Protein AF-A0A956EWP4-F1 (afdb_monomer)

Foldseek 3Di:
DAFAQPDDPTPVVPLVVLLVVLLVCVVVPPQEDADAADCFDDPVRDGRPHDDDHGPVSQVSSPVSDDGHHYYHPDYDDD

pLDDT: mean 88.95, std 13.77, range [37.31, 98.75]

Nearest PDB structures (foldseek):
  8j12-assembly1_A  TM=4.952E-01  e=8.944E+00  Sulfoacidibacillus thermotolerans

Mean predicted aligned error: 4.77 Å

Sequence (79 aa):
MHDAPNWPGGTQAFAPKLKAVVTLAEAVGFSSLSVMDHFFQIPANGQPEDPMLEAYTTLGFLAAATSRIQLGTVVTSVT

Secondary structure (DSSP, 8-state):
-PPSSSSTTTGGGHHHHHHHHHHHHHHTT-SEEEE---SS--TTTS-TTS----HHHHHHHHHTT-SSSEEEESS----

Radius of gyration: 13.39 Å; Cα contacts (8 Å, |Δi|>4): 91; chains: 1; bounding box: 36×21×34 Å

Solvent-accessible surface area (backbone atoms only — not comparable to full-atom values): 4943 Å² total; per-residue (Å²): 134,81,74,45,54,93,49,93,70,39,65,80,42,44,65,64,46,54,48,51,51,54,43,48,41,43,72,77,62,43,67,62,53,68,45,65,55,58,97,48,37,55,78,94,79,40,54,53,86,44,58,72,70,58,42,69,65,48,50,54,58,50,51,78,62,54,89,76,51,41,74,50,57,78,53,74,86,82,133

Structure (mmCIF, N/CA/C/O backbone):
data_AF-A0A956EWP4-F1
#
_entry.id   AF-A0A956EWP4-F1
#
loop_
_atom_site.group_PDB
_atom_site.id
_atom_site.type_symbol
_atom_site.label_atom_id
_atom_site.label_alt_id
_atom_site.label_comp_id
_atom_site.label_asym_id
_atom_site.label_entity_id
_atom_site.label_seq_id
_atom_site.pdbx_PDB_ins_code
_atom_site.Cartn_x
_atom_site.Cartn_y
_atom_site.Cartn_z
_atom_site.occupancy
_atom_site.B_iso_or_equiv
_atom_site.auth_seq_id
_atom_site.auth_comp_id
_atom_site.auth_asym_id
_atom_site.auth_atom_id
_atom_site.pdbx_PDB_model_num
ATOM 1 N N . MET A 1 1 ? 8.023 6.278 -23.488 1.00 37.31 1 MET A N 1
ATOM 2 C CA . MET A 1 1 ? 7.042 6.738 -22.485 1.00 37.31 1 MET A CA 1
ATOM 3 C C . MET A 1 1 ? 6.199 5.516 -22.181 1.00 37.31 1 MET A C 1
ATOM 5 O O . MET A 1 1 ? 5.278 5.240 -22.929 1.00 37.31 1 MET A O 1
ATOM 9 N N . HIS A 1 2 ? 6.665 4.681 -21.250 1.00 43.47 2 HIS A N 1
ATOM 10 C CA . HIS A 1 2 ? 5.997 3.424 -20.915 1.00 43.47 2 HIS A CA 1
ATOM 11 C C . HIS A 1 2 ? 4.749 3.764 -20.106 1.00 43.47 2 HIS A C 1
ATOM 13 O O . HIS A 1 2 ? 4.820 4.557 -19.163 1.00 43.47 2 HIS A O 1
ATOM 19 N N . ASP A 1 3 ? 3.606 3.268 -20.566 1.00 42.47 3 ASP A N 1
ATOM 20 C CA . ASP A 1 3 ? 2.315 3.549 -19.964 1.00 42.47 3 ASP A CA 1
ATOM 21 C C . ASP A 1 3 ? 2.308 3.123 -18.488 1.00 42.47 3 ASP A C 1
ATOM 23 O O . ASP A 1 3 ? 2.947 2.154 -18.084 1.00 42.47 3 ASP A O 1
ATOM 27 N N . ALA A 1 4 ? 1.607 3.914 -17.679 1.00 48.38 4 ALA A N 1
ATOM 28 C CA . ALA A 1 4 ? 1.385 3.736 -16.247 1.00 48.38 4 ALA A CA 1
ATOM 29 C C . ALA A 1 4 ? 0.901 2.318 -15.880 1.00 48.38 4 ALA A C 1
ATOM 31 O O . ALA A 1 4 ? 0.507 1.566 -16.775 1.00 48.38 4 ALA A O 1
ATOM 32 N N . PRO A 1 5 ? 0.850 1.946 -14.582 1.00 59.03 5 PRO A N 1
ATOM 33 C CA . PRO A 1 5 ? 0.521 0.580 -14.212 1.00 59.03 5 PRO A CA 1
ATOM 34 C C . PRO A 1 5 ? -0.832 0.186 -14.828 1.00 59.03 5 PRO A C 1
ATOM 36 O O . PRO A 1 5 ? -1.733 1.006 -14.996 1.00 59.03 5 PRO A O 1
ATOM 39 N N . ASN A 1 6 ? -0.921 -1.070 -15.238 1.00 65.75 6 ASN A N 1
ATOM 40 C CA . ASN A 1 6 ? -1.835 -1.680 -16.212 1.00 65.75 6 ASN A CA 1
ATOM 41 C C . ASN A 1 6 ? -3.355 -1.662 -15.901 1.00 65.75 6 ASN A C 1
ATOM 43 O O . ASN A 1 6 ? -4.075 -2.590 -16.275 1.00 65.75 6 ASN A O 1
ATOM 47 N N . TRP A 1 7 ? -3.899 -0.610 -15.277 1.00 70.75 7 TRP A N 1
ATOM 48 C CA . TRP A 1 7 ? -5.345 -0.437 -15.153 1.00 70.75 7 TRP A CA 1
ATOM 49 C C . TRP A 1 7 ? -5.935 0.271 -16.390 1.00 70.75 7 TRP A C 1
ATOM 51 O O . TRP A 1 7 ? -5.490 1.369 -16.735 1.00 70.75 7 TRP A O 1
ATOM 61 N N . PRO A 1 8 ? -7.017 -0.259 -17.001 1.00 77.25 8 PRO A N 1
ATOM 62 C CA . PRO A 1 8 ? -7.914 0.526 -17.856 1.00 77.25 8 PRO A CA 1
ATOM 63 C C . PRO A 1 8 ? -8.178 1.952 -17.323 1.00 77.25 8 PRO A C 1
ATOM 65 O O . PRO A 1 8 ? -8.745 2.131 -16.237 1.00 77.25 8 PRO A O 1
ATOM 68 N N . GLY A 1 9 ? -7.770 2.965 -18.094 1.00 79.38 9 GLY A N 1
ATOM 69 C CA . GLY A 1 9 ? -7.854 4.388 -17.730 1.00 79.38 9 GLY A CA 1
ATOM 70 C C . GLY A 1 9 ? -6.525 5.049 -17.329 1.00 79.38 9 GLY A C 1
ATOM 71 O O . GLY A 1 9 ? -6.520 6.249 -17.059 1.00 79.38 9 GLY A O 1
ATOM 72 N N . GLY A 1 10 ? -5.412 4.306 -17.312 1.00 82.94 10 GLY A N 1
ATOM 73 C CA . GLY A 1 10 ? -4.065 4.843 -17.079 1.00 82.94 10 GLY A CA 1
ATOM 74 C C . GLY A 1 10 ? -3.887 5.491 -15.699 1.00 82.94 10 GLY A C 1
ATOM 75 O O . GLY A 1 10 ? -4.676 5.256 -14.782 1.00 82.94 10 GLY A O 1
ATOM 76 N N . THR A 1 11 ? -2.866 6.346 -15.545 1.00 83.31 11 THR A N 1
ATOM 77 C CA . THR A 1 11 ? -2.498 6.981 -14.258 1.00 83.31 11 THR A CA 1
ATOM 78 C C . THR A 1 11 ? -3.669 7.675 -13.569 1.00 83.31 11 THR A C 1
ATOM 80 O O . THR A 1 11 ? -3.837 7.562 -12.358 1.00 83.31 11 THR A O 1
ATOM 83 N N . GLN A 1 12 ? -4.508 8.382 -14.331 1.00 86.44 12 GLN A N 1
ATOM 84 C CA . GLN A 1 12 ? -5.616 9.172 -13.781 1.00 86.44 12 GLN A CA 1
ATOM 85 C C . GLN A 1 12 ? -6.657 8.300 -13.069 1.00 86.44 12 GLN A C 1
ATOM 87 O O . GLN A 1 12 ? -7.349 8.766 -12.165 1.00 86.44 12 GLN A O 1
ATOM 92 N N . ALA A 1 13 ? -6.749 7.022 -13.440 1.00 87.81 13 ALA A N 1
ATOM 93 C CA . ALA A 1 13 ? -7.669 6.094 -12.812 1.00 87.81 13 ALA A CA 1
ATOM 94 C C . ALA A 1 13 ? -7.170 5.559 -11.456 1.00 87.81 13 ALA A C 1
ATOM 96 O O . ALA A 1 13 ? -7.984 5.027 -10.705 1.00 87.81 13 ALA A O 1
ATOM 97 N N . PHE A 1 14 ? -5.883 5.699 -11.109 1.00 87.94 14 PHE A N 1
ATOM 98 C CA . PHE A 1 14 ? -5.317 5.079 -9.902 1.00 87.94 14 PHE A CA 1
ATOM 99 C C . PHE A 1 14 ? -5.888 5.644 -8.611 1.00 87.94 14 PHE A C 1
ATOM 101 O O . PHE A 1 14 ? -6.449 4.8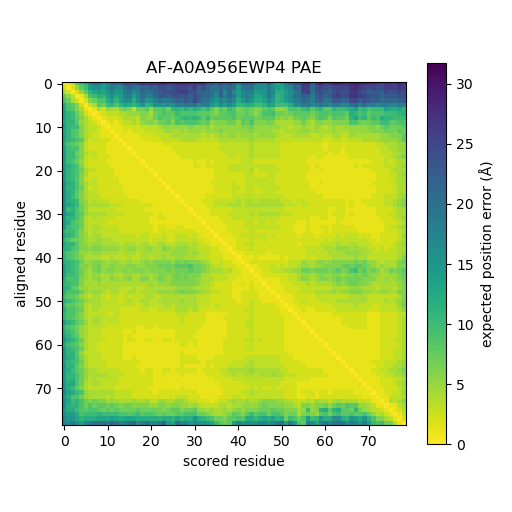92 -7.820 1.00 87.94 14 PHE A O 1
ATOM 108 N N . ALA A 1 15 ? -5.788 6.956 -8.400 1.00 92.12 15 ALA A N 1
ATOM 109 C CA . ALA A 1 15 ? -6.255 7.590 -7.169 1.00 92.12 15 ALA A CA 1
ATOM 110 C C . ALA A 1 15 ? -7.733 7.276 -6.838 1.00 92.12 15 ALA A C 1
ATOM 112 O O . ALA A 1 15 ? -7.998 6.797 -5.730 1.00 92.12 15 ALA A O 1
ATOM 113 N N . PRO A 1 16 ? -8.710 7.460 -7.757 1.00 94.62 16 PRO A N 1
ATOM 114 C CA . PRO A 1 16 ? -10.103 7.137 -7.449 1.00 94.62 16 PRO A CA 1
ATOM 115 C C . PRO A 1 16 ? -10.323 5.639 -7.199 1.00 94.62 16 PRO A C 1
ATOM 117 O O . PRO A 1 16 ? -11.151 5.281 -6.363 1.00 94.62 16 PRO A O 1
ATOM 120 N N . LYS A 1 17 ? -9.570 4.755 -7.866 1.00 93.75 17 LYS A N 1
ATOM 121 C CA . LYS A 1 17 ? -9.695 3.304 -7.675 1.00 93.75 17 LYS A CA 1
ATOM 122 C C . LYS A 1 17 ? -9.084 2.822 -6.372 1.00 93.75 17 LYS A C 1
ATOM 124 O O . LYS A 1 17 ? -9.731 2.052 -5.675 1.00 93.75 17 LYS A O 1
ATOM 129 N N . LEU A 1 18 ? -7.903 3.312 -6.005 1.00 94.81 18 LEU A N 1
ATOM 130 C CA . LEU A 1 18 ? -7.288 3.040 -4.705 1.00 94.81 18 LEU A CA 1
ATOM 131 C C . LEU A 1 18 ? -8.215 3.467 -3.568 1.00 94.81 18 LEU A C 1
ATOM 133 O O . LEU A 1 18 ? -8.457 2.684 -2.651 1.00 94.81 18 LEU A O 1
ATOM 137 N N . LYS A 1 19 ? -8.807 4.665 -3.681 1.00 97.88 19 LYS A N 1
ATOM 138 C CA . LYS A 1 19 ? -9.813 5.140 -2.730 1.00 97.88 19 LYS A CA 1
ATOM 139 C C . LYS A 1 19 ? -11.008 4.187 -2.662 1.00 97.88 19 LYS A C 1
ATOM 141 O O . LYS A 1 19 ? -11.379 3.777 -1.571 1.00 97.88 19 LYS A O 1
ATOM 146 N N . ALA A 1 20 ? -11.577 3.804 -3.806 1.00 97.88 20 ALA A N 1
ATOM 147 C CA . ALA A 1 20 ? -12.720 2.894 -3.843 1.00 97.88 20 ALA A CA 1
ATOM 148 C C . ALA A 1 20 ? -12.404 1.525 -3.213 1.00 97.88 20 ALA A C 1
ATOM 150 O O . ALA A 1 20 ? -13.212 1.009 -2.443 1.00 97.88 20 ALA A O 1
ATOM 151 N N . VAL A 1 21 ? -11.224 0.962 -3.499 1.00 97.31 21 VAL A N 1
ATOM 152 C CA . VAL A 1 21 ? -10.771 -0.321 -2.943 1.00 97.31 21 VAL A CA 1
ATOM 153 C C . VAL A 1 21 ? -10.640 -0.243 -1.424 1.00 97.31 21 VAL A C 1
ATOM 155 O O . VAL A 1 21 ? -11.220 -1.079 -0.734 1.00 97.31 21 VAL A O 1
ATOM 158 N N . VAL A 1 22 ? -9.937 0.759 -0.885 1.00 98.50 22 VAL A N 1
ATOM 159 C CA . VAL A 1 22 ? -9.702 0.843 0.568 1.00 98.50 22 VAL A CA 1
ATOM 160 C C . VAL A 1 22 ? -10.986 1.147 1.342 1.00 98.50 22 VAL A C 1
ATOM 162 O O . VAL A 1 22 ? -11.231 0.535 2.381 1.00 98.50 22 VAL A O 1
ATOM 165 N N . THR A 1 23 ? -11.860 2.015 0.816 1.00 98.69 23 THR A N 1
ATOM 166 C CA . THR A 1 23 ? -13.141 2.312 1.471 1.00 98.69 23 THR A CA 1
ATOM 167 C C . THR A 1 23 ? -14.070 1.107 1.445 1.00 98.69 23 THR A C 1
ATOM 169 O O . THR A 1 23 ? -14.777 0.861 2.419 1.00 98.69 23 THR A O 1
ATOM 172 N N . LEU A 1 24 ? -14.064 0.338 0.349 1.00 98.75 24 LEU A N 1
ATOM 173 C CA . LEU A 1 24 ? -14.842 -0.893 0.259 1.00 98.75 24 LEU A CA 1
ATOM 174 C C . LEU A 1 24 ? -14.307 -1.942 1.234 1.00 98.75 24 LEU A C 1
ATOM 176 O O . LEU A 1 24 ? -15.101 -2.538 1.953 1.00 98.75 24 LEU A O 1
ATOM 180 N N . ALA A 1 25 ? -12.986 -2.133 1.291 1.00 98.69 25 ALA A N 1
ATOM 181 C CA . ALA A 1 25 ? -12.353 -3.070 2.213 1.00 98.69 25 ALA A CA 1
ATOM 182 C C . ALA A 1 25 ? -12.728 -2.762 3.675 1.00 98.69 25 ALA A C 1
ATOM 184 O O . ALA A 1 25 ? -13.163 -3.656 4.400 1.00 98.69 25 ALA A O 1
ATOM 185 N N . GLU A 1 26 ? -12.657 -1.492 4.088 1.00 98.69 26 GLU A N 1
ATOM 186 C CA . GLU A 1 26 ? -13.102 -1.070 5.422 1.00 98.69 26 GLU A CA 1
ATOM 187 C C . GLU A 1 26 ? -14.610 -1.292 5.630 1.00 98.69 26 GLU A C 1
ATOM 189 O O . GLU A 1 26 ? -15.026 -1.767 6.690 1.00 98.69 26 GLU A O 1
ATOM 194 N N . ALA A 1 27 ? -15.442 -0.972 4.633 1.00 98.69 27 ALA A N 1
ATOM 195 C CA . ALA A 1 27 ? -16.895 -1.098 4.734 1.00 98.69 27 ALA A CA 1
ATOM 196 C C . ALA A 1 27 ? -17.361 -2.554 4.893 1.00 98.69 27 ALA A C 1
ATOM 198 O O . ALA A 1 27 ? -18.315 -2.806 5.626 1.00 98.69 27 ALA A O 1
ATOM 199 N N . VAL A 1 28 ? -16.687 -3.506 4.240 1.00 98.62 28 VAL A N 1
ATOM 200 C CA . VAL A 1 28 ? -17.013 -4.941 4.336 1.00 98.62 28 VAL A CA 1
ATOM 201 C C . VAL A 1 28 ? -16.297 -5.650 5.491 1.00 98.62 28 VAL A C 1
ATOM 203 O O . VAL A 1 28 ? -16.453 -6.857 5.657 1.00 98.62 28 VAL A O 1
ATOM 206 N N . GLY A 1 29 ? -15.550 -4.910 6.316 1.00 98.44 29 GLY A N 1
ATOM 207 C CA . GLY A 1 29 ? -15.008 -5.406 7.579 1.00 98.44 29 GLY A CA 1
ATOM 208 C C . GLY A 1 29 ? -13.627 -6.056 7.499 1.00 98.44 29 GLY A C 1
ATOM 209 O O . GLY A 1 29 ? -13.268 -6.788 8.421 1.00 98.44 29 GLY A O 1
ATOM 210 N N . PHE A 1 30 ? -12.832 -5.796 6.452 1.00 98.69 30 PHE A N 1
ATOM 211 C CA . PHE A 1 30 ? -11.414 -6.169 6.490 1.00 98.69 30 PHE A CA 1
ATOM 212 C C . PHE A 1 30 ? -10.712 -5.428 7.633 1.00 98.69 30 PHE A C 1
ATOM 214 O O . PHE A 1 30 ? -10.876 -4.220 7.805 1.00 98.69 30 PHE A O 1
ATOM 221 N N . SER A 1 31 ? -9.912 -6.156 8.411 1.00 98.38 31 SER A N 1
ATOM 222 C CA . SER A 1 31 ? -9.160 -5.594 9.537 1.00 98.38 31 SER A CA 1
ATOM 223 C C . SER A 1 31 ? -7.904 -4.846 9.096 1.00 98.38 31 SER A C 1
ATOM 225 O O . SER A 1 31 ? -7.471 -3.920 9.779 1.00 98.38 31 SER A O 1
ATOM 227 N N . SER A 1 32 ? -7.317 -5.234 7.962 1.00 98.19 32 SER A N 1
ATOM 228 C CA . SER A 1 32 ? -6.093 -4.634 7.439 1.00 98.19 32 SER A CA 1
ATOM 229 C C . SER A 1 32 ? -6.019 -4.659 5.912 1.00 98.19 32 SER A C 1
ATOM 231 O O . SER A 1 32 ? -6.641 -5.493 5.251 1.00 98.19 32 SER A O 1
ATOM 233 N N . LEU A 1 33 ? -5.230 -3.736 5.363 1.00 98.31 33 LEU A N 1
ATOM 234 C CA . LEU A 1 33 ? -4.820 -3.689 3.964 1.00 98.31 33 LEU A CA 1
ATOM 235 C C . LEU A 1 33 ? -3.337 -3.323 3.898 1.00 98.31 33 LEU A C 1
ATOM 237 O O . LEU A 1 33 ? -2.884 -2.392 4.565 1.00 98.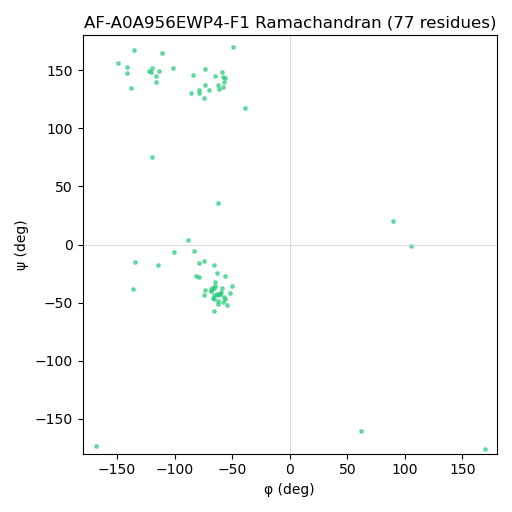31 33 LEU A O 1
ATOM 241 N N . SER A 1 34 ? -2.587 -4.040 3.065 1.00 97.31 34 SER A N 1
ATOM 242 C CA . SER A 1 34 ? -1.158 -3.796 2.879 1.00 97.31 34 SER A CA 1
ATOM 243 C C . SER A 1 34 ? -0.811 -3.464 1.432 1.00 97.31 34 SER A C 1
ATOM 245 O O . SER A 1 34 ? -1.446 -3.967 0.505 1.00 97.31 34 SER A O 1
ATOM 247 N N . VAL A 1 35 ? 0.220 -2.639 1.246 1.00 95.19 35 VAL A N 1
ATOM 248 C CA . VAL A 1 35 ? 0.830 -2.341 -0.060 1.00 95.19 35 VAL A CA 1
ATOM 249 C C . VAL A 1 35 ? 2.238 -2.939 -0.156 1.00 95.19 35 VAL A C 1
ATOM 251 O O . VAL A 1 35 ? 2.828 -3.350 0.846 1.00 95.19 35 VAL A O 1
ATOM 254 N N . MET A 1 36 ? 2.775 -3.018 -1.372 1.00 92.75 36 MET A N 1
ATOM 255 C CA . MET A 1 36 ? 4.164 -3.422 -1.608 1.00 92.75 36 MET A CA 1
ATOM 256 C C . MET A 1 36 ? 5.097 -2.217 -1.454 1.00 92.75 36 MET A C 1
ATOM 258 O O . MET A 1 36 ? 4.719 -1.111 -1.826 1.00 92.75 36 MET A O 1
ATOM 262 N 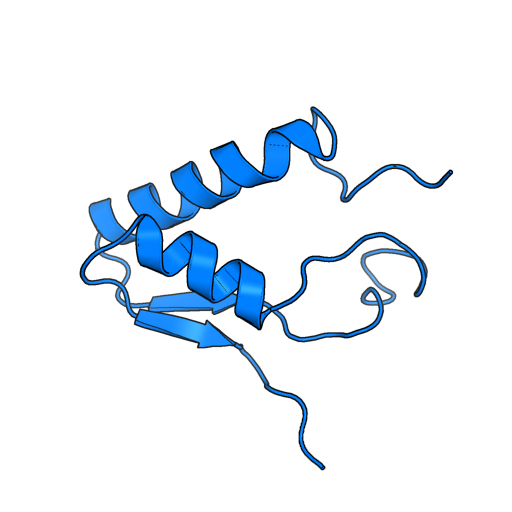N . ASP A 1 37 ? 6.311 -2.448 -0.954 1.00 92.62 37 ASP A N 1
ATOM 263 C CA . ASP A 1 37 ? 7.377 -1.443 -0.832 1.00 92.62 37 ASP A CA 1
ATOM 264 C C . ASP A 1 37 ? 8.597 -1.886 -1.644 1.00 92.62 37 ASP A C 1
ATOM 266 O O . ASP A 1 37 ? 9.553 -2.450 -1.120 1.00 92.62 37 ASP A O 1
ATOM 270 N N . HIS A 1 38 ? 8.506 -1.749 -2.964 1.00 90.38 38 HIS A N 1
ATOM 271 C CA . HIS A 1 38 ? 9.627 -2.011 -3.862 1.00 90.38 38 HIS A CA 1
ATOM 272 C C . HIS A 1 38 ? 9.999 -0.699 -4.550 1.00 90.38 38 HIS A C 1
ATOM 274 O O . HIS A 1 38 ? 9.123 0.097 -4.872 1.00 90.38 38 HIS A O 1
ATOM 280 N N . PHE A 1 39 ? 11.287 -0.480 -4.812 1.00 88.50 39 PHE A N 1
ATOM 281 C CA . PHE A 1 39 ? 11.732 0.649 -5.639 1.00 88.50 39 PHE A CA 1
ATOM 282 C C . PHE A 1 39 ? 11.617 0.363 -7.140 1.00 88.50 39 PHE A C 1
ATOM 284 O O . PHE A 1 39 ? 11.436 1.285 -7.928 1.00 88.50 39 PHE A O 1
ATOM 291 N N . PHE A 1 40 ? 11.702 -0.912 -7.525 1.00 90.69 40 PHE A N 1
ATOM 292 C CA . PHE A 1 40 ? 11.634 -1.376 -8.909 1.00 90.69 40 PHE A CA 1
ATOM 293 C C . PHE A 1 40 ? 10.498 -2.371 -9.079 1.00 90.69 40 PHE A C 1
ATOM 295 O O . PHE A 1 40 ? 10.176 -3.110 -8.144 1.00 90.69 40 PHE A O 1
ATOM 302 N N . GLN A 1 41 ? 9.903 -2.401 -10.269 1.00 90.50 41 GLN A N 1
ATOM 303 C CA . GLN A 1 41 ? 8.817 -3.331 -10.546 1.00 90.50 41 GLN A CA 1
ATOM 304 C C . GLN A 1 41 ? 9.264 -4.786 -10.352 1.00 90.50 41 GLN A C 1
ATOM 306 O O . GLN A 1 41 ? 10.416 -5.160 -10.591 1.00 90.50 41 GLN A O 1
ATOM 311 N N . ILE A 1 42 ? 8.321 -5.623 -9.931 1.00 88.31 42 ILE A N 1
ATOM 312 C CA . ILE A 1 42 ? 8.534 -7.055 -9.771 1.00 88.31 42 ILE A CA 1
ATOM 313 C C . ILE A 1 42 ? 8.680 -7.677 -11.170 1.00 88.31 42 ILE A C 1
ATOM 315 O O . ILE A 1 42 ? 7.820 -7.433 -12.016 1.00 88.31 42 ILE A O 1
ATOM 319 N N . PRO A 1 43 ? 9.689 -8.533 -11.428 1.00 87.25 43 PRO A N 1
ATOM 320 C CA . PRO A 1 43 ? 9.929 -9.090 -12.764 1.00 87.25 43 PRO A CA 1
ATOM 321 C C . PRO A 1 43 ? 8.735 -9.832 -13.389 1.00 87.25 43 PRO A C 1
ATOM 323 O O . PRO A 1 43 ? 8.614 -9.901 -14.608 1.00 87.25 43 PRO A O 1
ATOM 326 N N . ALA A 1 44 ? 7.837 -10.386 -12.568 1.00 87.44 44 ALA A N 1
ATOM 327 C CA . ALA A 1 44 ? 6.604 -11.032 -13.028 1.00 87.44 44 ALA A CA 1
ATOM 328 C C . ALA A 1 44 ? 5.516 -10.039 -13.494 1.00 87.44 44 ALA A C 1
ATOM 330 O O . ALA A 1 44 ? 4.546 -10.444 -14.132 1.00 87.44 44 ALA A O 1
ATOM 331 N N . ASN A 1 45 ? 5.664 -8.754 -13.168 1.00 83.62 45 ASN A N 1
ATOM 332 C CA . ASN A 1 45 ? 4.677 -7.697 -13.367 1.00 83.62 45 ASN A CA 1
ATOM 333 C C . ASN A 1 45 ? 5.125 -6.628 -14.378 1.00 83.62 45 ASN A C 1
ATOM 335 O O . ASN A 1 45 ? 4.267 -5.899 -14.873 1.00 83.62 45 ASN A O 1
ATOM 339 N N . GLY A 1 46 ? 6.421 -6.529 -14.691 1.00 88.25 46 GLY A N 1
ATOM 340 C CA . GLY A 1 46 ? 6.955 -5.550 -15.640 1.00 88.25 46 GLY A CA 1
ATOM 341 C C . GLY A 1 46 ? 8.483 -5.462 -15.636 1.00 88.25 46 GLY A C 1
ATOM 342 O O . GLY A 1 46 ? 9.163 -6.227 -14.948 1.00 88.25 46 GLY A O 1
ATOM 343 N N . GLN A 1 47 ? 9.017 -4.530 -16.425 1.00 92.12 47 GLN A N 1
ATOM 344 C CA . GLN A 1 47 ? 10.431 -4.150 -16.399 1.00 92.12 47 GLN A CA 1
ATOM 345 C C . GLN A 1 47 ? 10.745 -3.324 -15.144 1.00 92.12 47 GLN A C 1
ATOM 347 O O . GLN A 1 47 ? 9.858 -2.620 -14.669 1.00 92.12 47 GLN A O 1
ATOM 352 N N . PRO A 1 48 ? 11.981 -3.353 -14.611 1.00 92.12 48 PRO A N 1
ATOM 353 C CA . PRO A 1 48 ? 12.349 -2.630 -13.387 1.00 92.12 48 PRO A CA 1
ATOM 354 C C . PRO A 1 48 ? 11.948 -1.146 -13.365 1.00 92.12 48 PRO A C 1
ATOM 356 O O . PRO A 1 48 ? 11.579 -0.632 -12.310 1.00 92.12 48 PRO A O 1
ATOM 359 N N . GLU A 1 49 ? 12.011 -0.480 -14.518 1.00 91.12 49 GLU A N 1
ATOM 360 C CA . GLU A 1 49 ? 11.662 0.926 -14.738 1.00 91.12 49 GLU A CA 1
ATOM 361 C C . GLU A 1 49 ? 10.164 1.199 -14.963 1.00 91.12 49 GLU A C 1
ATOM 363 O O . GLU A 1 49 ? 9.769 2.365 -15.072 1.00 91.12 49 GLU A O 1
ATOM 368 N N . ASP A 1 50 ? 9.328 0.160 -15.047 1.00 88.12 50 ASP A N 1
ATOM 369 C CA . ASP A 1 50 ? 7.890 0.337 -15.218 1.00 88.12 50 ASP A CA 1
ATOM 370 C C . ASP A 1 50 ? 7.274 1.019 -13.981 1.00 88.12 50 ASP A C 1
ATOM 372 O O . ASP A 1 50 ? 7.685 0.761 -12.843 1.00 88.12 50 ASP A O 1
ATOM 376 N N . PRO A 1 51 ? 6.249 1.873 -14.163 1.00 85.75 51 PRO A N 1
ATOM 377 C CA . PRO A 1 51 ? 5.674 2.645 -13.069 1.00 85.75 51 PRO A CA 1
ATOM 378 C C . PRO A 1 51 ? 5.140 1.787 -11.915 1.00 85.75 51 PRO A C 1
ATOM 380 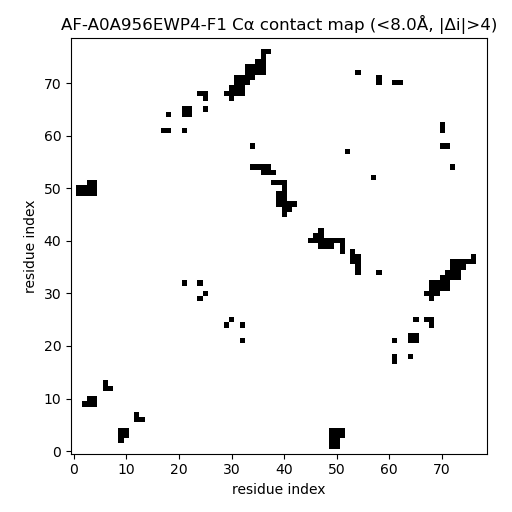O O . PRO A 1 51 ? 4.396 0.823 -12.108 1.00 85.75 51 PRO A O 1
ATOM 383 N N . MET A 1 52 ? 5.449 2.210 -10.691 1.00 87.31 52 MET A N 1
ATOM 384 C CA . MET A 1 52 ? 4.975 1.594 -9.456 1.00 87.31 52 MET A CA 1
ATOM 385 C C . MET A 1 52 ? 4.656 2.669 -8.415 1.00 87.31 52 MET A C 1
ATOM 387 O O . MET A 1 52 ? 5.189 3.778 -8.458 1.00 87.31 52 MET A O 1
ATOM 391 N N . LEU A 1 53 ? 3.736 2.354 -7.506 1.00 90.12 53 LEU A N 1
ATOM 392 C CA . LEU A 1 53 ? 3.360 3.247 -6.417 1.00 90.12 53 LEU A CA 1
ATOM 393 C C . LEU A 1 53 ? 4.456 3.285 -5.351 1.00 90.12 53 LEU A C 1
ATOM 395 O O . LEU A 1 53 ? 4.964 2.241 -4.955 1.00 90.12 53 LEU A O 1
ATOM 399 N N . GLU A 1 54 ? 4.757 4.479 -4.846 1.00 93.06 54 GLU A N 1
ATOM 400 C CA . GLU A 1 54 ? 5.609 4.644 -3.669 1.00 93.06 54 GLU A CA 1
ATOM 401 C C . GLU A 1 54 ? 4.778 4.349 -2.407 1.00 93.06 54 GLU A C 1
ATOM 403 O O . GLU A 1 54 ? 3.647 4.831 -2.258 1.00 93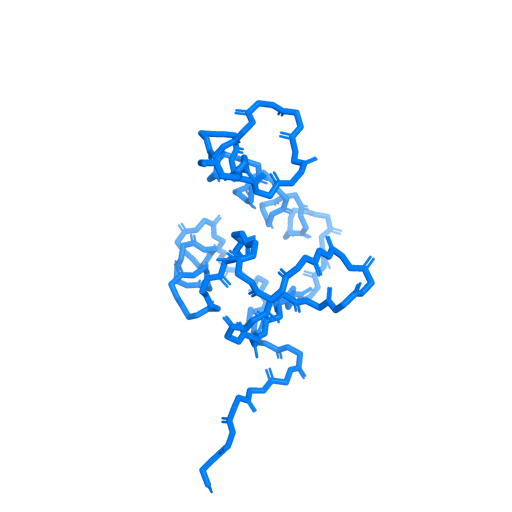.06 54 GLU A O 1
ATOM 408 N N . ALA A 1 55 ? 5.303 3.498 -1.526 1.00 94.94 55 ALA A N 1
ATOM 409 C CA . ALA A 1 55 ? 4.525 2.877 -0.463 1.00 94.94 55 A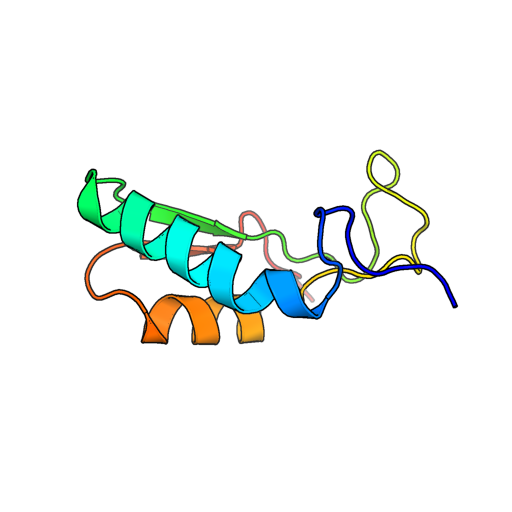LA A CA 1
ATOM 410 C C . ALA A 1 55 ? 4.009 3.880 0.576 1.00 94.94 55 ALA A C 1
ATOM 412 O O . ALA A 1 55 ? 2.823 3.851 0.916 1.00 94.94 55 ALA A O 1
ATOM 413 N N . TYR A 1 56 ? 4.852 4.785 1.074 1.00 95.44 56 TYR A N 1
ATOM 414 C CA . TYR A 1 56 ? 4.488 5.646 2.201 1.00 95.44 56 TYR A CA 1
ATOM 415 C C . TYR A 1 56 ? 3.506 6.751 1.809 1.00 95.44 56 TYR A C 1
ATOM 417 O O . TYR A 1 56 ? 2.549 7.024 2.539 1.00 95.44 56 TYR A O 1
ATOM 425 N N . THR A 1 57 ? 3.678 7.347 0.633 1.00 95.88 57 THR A N 1
ATOM 426 C CA . THR A 1 57 ? 2.719 8.306 0.069 1.00 95.88 57 THR A CA 1
ATOM 427 C C . THR A 1 57 ? 1.391 7.634 -0.258 1.00 95.88 57 THR A C 1
ATOM 429 O O . THR A 1 57 ? 0.333 8.209 0.015 1.00 95.88 57 THR A O 1
ATOM 432 N N . THR A 1 58 ? 1.420 6.391 -0.746 1.00 96.19 58 THR A N 1
ATOM 433 C CA . THR A 1 58 ? 0.202 5.598 -0.951 1.00 96.19 58 THR A CA 1
ATOM 434 C C . THR A 1 58 ? -0.511 5.350 0.373 1.00 96.19 58 THR A C 1
ATOM 436 O O . THR A 1 58 ? -1.703 5.628 0.474 1.00 96.19 58 THR A O 1
ATOM 439 N N . LEU A 1 59 ? 0.195 4.905 1.415 1.00 97.75 59 LEU A N 1
ATOM 440 C CA . LEU A 1 59 ? -0.395 4.688 2.739 1.00 97.75 59 LEU A CA 1
ATOM 441 C C . LEU A 1 59 ? -0.996 5.971 3.324 1.00 97.75 59 LEU A C 1
ATOM 443 O O . LEU A 1 59 ? -2.105 5.923 3.853 1.00 97.75 59 LEU A O 1
ATOM 447 N N . GLY A 1 60 ? -0.328 7.117 3.170 1.00 98.25 60 GLY A N 1
ATOM 448 C CA . GLY A 1 60 ? -0.876 8.417 3.568 1.00 98.25 60 GLY A CA 1
ATOM 449 C C . GLY A 1 60 ? -2.169 8.772 2.824 1.00 98.25 60 GLY A C 1
ATOM 450 O O . GLY A 1 60 ? -3.139 9.216 3.441 1.00 98.25 60 GLY A O 1
ATOM 451 N N . PHE A 1 61 ? -2.223 8.518 1.513 1.00 98.19 61 PHE A N 1
ATOM 452 C CA . PHE A 1 61 ? -3.433 8.714 0.710 1.00 98.19 61 PHE A CA 1
ATOM 453 C C . PHE A 1 61 ? -4.583 7.795 1.152 1.00 98.19 61 PHE A C 1
ATOM 455 O O . PHE A 1 61 ? -5.720 8.253 1.277 1.00 98.19 61 PHE A O 1
ATOM 462 N N . LEU A 1 62 ? -4.300 6.515 1.414 1.00 98.50 62 LEU A N 1
ATOM 463 C CA . LEU A 1 62 ? -5.299 5.554 1.887 1.00 98.50 62 LEU A CA 1
ATOM 464 C C . LEU A 1 62 ? -5.813 5.925 3.283 1.00 98.50 62 LEU A C 1
ATOM 466 O O . LEU A 1 62 ? -7.023 5.925 3.496 1.00 98.50 62 LEU A 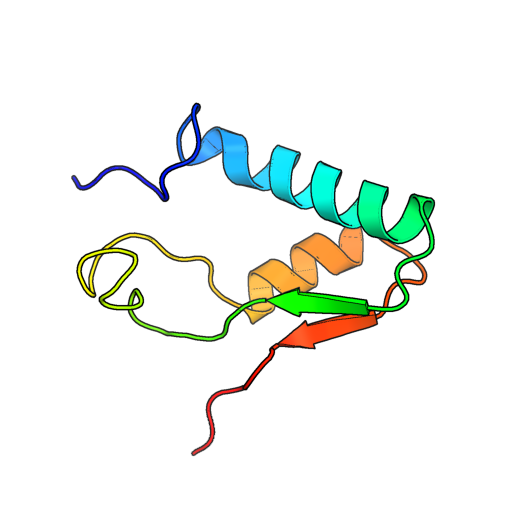O 1
ATOM 470 N N . ALA A 1 63 ? -4.921 6.321 4.194 1.00 98.56 63 ALA A N 1
ATOM 471 C CA . ALA A 1 63 ? -5.273 6.726 5.552 1.00 98.56 63 ALA A CA 1
ATOM 472 C C . ALA A 1 63 ? -6.245 7.912 5.568 1.00 98.56 63 ALA A C 1
ATOM 474 O O . ALA A 1 63 ? -7.180 7.925 6.360 1.00 98.56 63 ALA A O 1
ATOM 475 N N . ALA A 1 64 ? -6.088 8.871 4.650 1.00 98.56 64 ALA A N 1
ATOM 476 C CA . ALA A 1 64 ? -7.013 9.996 4.514 1.00 98.56 64 ALA A CA 1
ATOM 477 C C . ALA A 1 64 ? -8.433 9.586 4.065 1.00 98.56 64 ALA A C 1
ATOM 479 O O . ALA A 1 64 ? -9.371 10.372 4.198 1.00 98.56 64 ALA A O 1
ATOM 480 N N . ALA A 1 65 ? -8.605 8.382 3.508 1.00 98.50 65 ALA A N 1
ATOM 481 C CA . ALA A 1 65 ? -9.883 7.868 3.023 1.00 98.50 65 ALA A CA 1
ATOM 482 C C . ALA A 1 65 ? -10.578 6.895 3.992 1.00 98.50 65 ALA A C 1
ATOM 484 O O . ALA A 1 65 ? -11.712 6.498 3.721 1.00 98.50 65 ALA A O 1
ATOM 485 N N . THR A 1 66 ? -9.931 6.507 5.091 1.00 98.62 66 THR A N 1
ATOM 486 C CA . THR A 1 66 ? -10.408 5.461 6.010 1.00 98.62 66 THR A CA 1
ATOM 487 C C . THR A 1 66 ? -10.275 5.871 7.472 1.00 98.62 66 THR A C 1
ATOM 489 O O . THR A 1 66 ? -9.623 6.860 7.789 1.00 98.62 66 THR A O 1
ATOM 492 N N . SER A 1 67 ? -10.906 5.124 8.380 1.00 98.44 67 SER A N 1
ATOM 493 C CA . SER A 1 67 ? -10.993 5.506 9.800 1.00 98.44 67 SER A CA 1
ATOM 494 C C . SER A 1 67 ? -10.699 4.386 10.801 1.00 98.44 67 SER A C 1
ATOM 496 O O . SER A 1 67 ? -10.500 4.668 11.982 1.00 98.44 67 SER A O 1
ATOM 498 N N . ARG A 1 68 ? -10.700 3.122 10.366 1.00 98.38 68 ARG A N 1
ATOM 499 C CA . ARG A 1 68 ? -10.604 1.935 11.229 1.00 98.38 68 ARG A CA 1
ATOM 500 C C .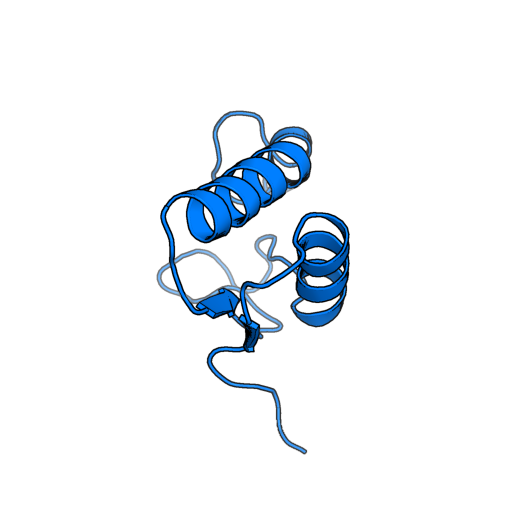 ARG A 1 68 ? -9.652 0.869 10.700 1.00 98.38 68 ARG A C 1
ATOM 502 O O . ARG A 1 68 ? -8.988 0.228 11.511 1.00 98.38 68 ARG A O 1
ATOM 509 N N . ILE A 1 69 ? -9.618 0.637 9.386 1.00 98.69 69 ILE A N 1
ATOM 510 C CA . ILE A 1 69 ? -8.774 -0.406 8.793 1.00 98.69 69 ILE A CA 1
ATOM 511 C C . ILE A 1 69 ? -7.294 -0.103 9.057 1.00 98.69 69 ILE A C 1
ATOM 513 O O . ILE A 1 69 ? -6.847 1.039 8.941 1.00 98.69 69 ILE A O 1
ATOM 517 N N . GLN A 1 70 ? -6.524 -1.126 9.424 1.00 98.62 70 GLN A N 1
ATOM 518 C CA . GLN A 1 70 ? -5.084 -0.981 9.621 1.00 98.62 70 GLN A CA 1
ATOM 519 C C . GLN A 1 70 ? -4.363 -0.977 8.272 1.00 98.62 70 GLN A C 1
ATOM 521 O O . GLN A 1 70 ? -4.610 -1.832 7.423 1.00 98.62 70 GLN A O 1
ATOM 526 N N . LEU A 1 71 ? -3.448 -0.030 8.084 1.00 98.56 71 LEU A N 1
ATOM 527 C CA . LEU A 1 71 ? -2.700 0.144 6.842 1.00 98.56 71 LEU A CA 1
ATOM 528 C C . LEU A 1 71 ? -1.209 -0.103 7.088 1.00 98.56 71 LEU A C 1
ATOM 530 O O . LEU A 1 71 ? -0.673 0.334 8.105 1.00 98.56 71 LEU A O 1
ATOM 534 N N . GLY A 1 72 ? -0.532 -0.777 6.158 1.00 97.31 72 GLY A N 1
ATOM 535 C CA . GLY A 1 72 ? 0.910 -1.016 6.263 1.00 97.31 72 GLY A CA 1
ATOM 536 C C . GLY A 1 72 ? 1.549 -1.550 4.985 1.00 97.31 72 GLY A C 1
ATOM 537 O O . GLY A 1 72 ? 0.903 -1.660 3.945 1.00 97.31 72 GLY A O 1
ATOM 538 N N . THR A 1 73 ? 2.826 -1.906 5.059 1.00 96.50 73 THR A N 1
ATOM 539 C CA . THR A 1 73 ? 3.532 -2.607 3.980 1.00 96.50 73 THR A CA 1
ATOM 540 C C . THR A 1 73 ? 3.656 -4.095 4.308 1.00 96.50 73 THR A C 1
ATOM 542 O O . THR A 1 73 ? 3.653 -4.477 5.478 1.00 96.50 73 THR A O 1
ATOM 545 N N . VAL A 1 74 ? 3.722 -4.958 3.287 1.00 89.69 74 VAL A N 1
ATOM 546 C CA . VAL A 1 74 ? 3.946 -6.408 3.497 1.00 89.69 74 VAL A CA 1
ATOM 547 C C . VAL A 1 74 ? 5.365 -6.669 4.015 1.00 89.69 74 VAL A C 1
ATOM 549 O O . VAL A 1 74 ? 5.574 -7.494 4.899 1.00 89.69 74 VAL A O 1
ATOM 552 N N . VAL A 1 75 ? 6.332 -5.939 3.464 1.00 87.75 75 VAL A N 1
ATOM 553 C CA . VAL A 1 75 ? 7.731 -5.861 3.890 1.00 87.75 75 VAL A CA 1
ATOM 554 C C . VAL A 1 75 ? 8.140 -4.404 3.712 1.00 87.75 75 VAL A C 1
A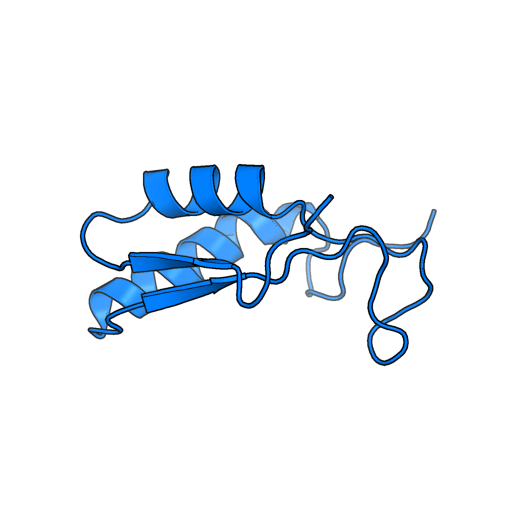TOM 556 O O . VAL A 1 75 ? 7.623 -3.745 2.813 1.00 87.75 75 VAL A O 1
ATOM 559 N N . THR A 1 76 ? 9.027 -3.902 4.565 1.00 85.31 76 THR A N 1
ATOM 560 C CA . THR A 1 76 ? 9.624 -2.571 4.420 1.00 85.31 76 THR A CA 1
ATOM 561 C C . THR A 1 76 ? 11.110 -2.708 4.130 1.00 85.31 76 THR A C 1
ATOM 563 O O . THR A 1 76 ? 11.749 -3.650 4.609 1.00 85.31 76 THR A O 1
ATOM 566 N N . SER A 1 77 ? 11.663 -1.759 3.381 1.00 77.12 77 SER A N 1
ATOM 567 C CA . SER A 1 77 ? 13.113 -1.666 3.200 1.00 77.12 77 SER A CA 1
ATOM 568 C C . SER A 1 77 ? 13.828 -1.530 4.554 1.00 77.12 77 SER A C 1
ATOM 570 O O . SER A 1 77 ? 13.363 -0.817 5.445 1.00 77.12 77 SER A O 1
ATOM 572 N N . VAL A 1 78 ? 14.963 -2.216 4.704 1.00 77.31 78 VAL A N 1
ATOM 573 C CA . VAL A 1 78 ? 15.856 -2.134 5.872 1.00 77.31 78 VAL A CA 1
ATOM 574 C C . VAL A 1 78 ? 17.232 -1.643 5.423 1.00 77.31 78 VAL A C 1
ATOM 576 O O . VAL A 1 78 ? 17.612 -1.856 4.271 1.00 77.31 78 VAL A O 1
ATOM 579 N N . THR A 1 79 ? 17.956 -0.970 6.316 1.00 58.47 79 THR A N 1
ATOM 580 C CA . THR A 1 79 ? 19.322 -0.462 6.091 1.00 58.47 79 THR A CA 1
ATOM 581 C C . THR A 1 79 ? 20.376 -1.394 6.655 1.00 58.47 79 THR A C 1
ATOM 583 O O . THR A 1 79 ? 20.174 -1.821 7.816 1.00 58.47 79 THR A O 1
#